Protein AF-A0AAN5NDB1-F1 (afdb_monomer_lite)

Secondary structure (DSSP, 8-state):
---HHHHHHHHHHHHHHHH----EEGGG---TT--HHHHHHHHHHHHHTTSEEEE-SSSS-EEEEE--

Sequence (68 aa):
MLDNKSLIVLAHLKNHFKNSESSIDADKIHIDGMSMLDIEEAFLVLYNNGYIELNTKYVHPIVEKIFD

Structure (mmCIF, N/CA/C/O backbone):
data_AF-A0AAN5NDB1-F1
#
_entry.id   AF-A0AAN5NDB1-F1
#
loop_
_atom_site.group_PDB
_atom_site.id
_atom_site.type_symbol
_atom_site.label_atom_id
_atom_site.label_alt_id
_atom_site.label_comp_id
_atom_site.label_asym_id
_atom_site.label_entity_id
_atom_site.label_seq_id
_atom_site.pdbx_PDB_ins_code
_atom_site.Cartn_x
_atom_site.Cartn_y
_atom_site.Cartn_z
_atom_site.occupancy
_atom_site.B_iso_or_equiv
_atom_site.auth_seq_id
_atom_site.auth_comp_id
_atom_site.auth_asym_id
_atom_site.auth_atom_id
_atom_site.pdbx_PDB_model_num
ATOM 1 N N . MET A 1 1 ? -11.015 -0.680 -12.412 1.00 83.12 1 MET A N 1
ATOM 2 C CA . MET A 1 1 ? -10.966 -2.099 -11.988 1.00 83.12 1 MET A CA 1
ATOM 3 C C . MET A 1 1 ? -9.542 -2.366 -11.550 1.00 83.12 1 MET A C 1
ATOM 5 O O . MET A 1 1 ? -8.646 -1.999 -12.299 1.00 83.12 1 MET A O 1
ATOM 9 N N . LEU A 1 2 ? -9.341 -2.885 -10.338 1.00 90.31 2 LEU A N 1
ATOM 10 C CA . LEU A 1 2 ? -7.997 -3.126 -9.806 1.00 90.31 2 LEU A CA 1
ATOM 11 C C . LEU A 1 2 ? -7.321 -4.280 -10.552 1.00 90.31 2 LEU A C 1
ATOM 13 O O . LEU A 1 2 ? -7.974 -5.278 -10.863 1.00 90.31 2 LEU A O 1
ATOM 17 N N . ASP A 1 3 ? -6.026 -4.141 -10.827 1.00 94.06 3 ASP A N 1
ATOM 18 C CA . ASP A 1 3 ? -5.197 -5.245 -11.305 1.00 94.06 3 ASP A CA 1
ATOM 19 C C . ASP A 1 3 ? -4.861 -6.227 -10.160 1.00 94.06 3 ASP A C 1
ATOM 21 O O . ASP A 1 3 ? -5.077 -5.943 -8.979 1.00 94.06 3 ASP A O 1
ATOM 25 N N . ASN A 1 4 ? -4.321 -7.400 -10.506 1.00 95.69 4 ASN A N 1
ATOM 26 C CA . ASN A 1 4 ? -3.998 -8.435 -9.520 1.00 95.69 4 ASN A CA 1
ATOM 27 C C . ASN A 1 4 ? -2.975 -7.983 -8.468 1.00 95.69 4 ASN A C 1
ATOM 29 O O . ASN A 1 4 ? -3.106 -8.368 -7.308 1.00 95.69 4 ASN A O 1
ATOM 33 N N . LYS A 1 5 ? -1.969 -7.186 -8.842 1.00 96.19 5 LYS A N 1
ATOM 34 C CA . LYS A 1 5 ? -0.943 -6.707 -7.904 1.00 96.19 5 LYS A CA 1
ATOM 35 C C . LYS A 1 5 ? -1.563 -5.739 -6.903 1.00 96.19 5 LYS A C 1
ATOM 37 O O . LYS A 1 5 ? -1.399 -5.916 -5.698 1.00 96.19 5 LYS A O 1
ATOM 42 N N . SER A 1 6 ? -2.371 -4.803 -7.392 1.00 96.69 6 SER A N 1
ATOM 43 C CA . SER A 1 6 ? -3.149 -3.870 -6.577 1.00 96.69 6 SER A CA 1
ATOM 44 C C . SER A 1 6 ? -4.085 -4.593 -5.604 1.00 96.69 6 SER A C 1
ATOM 46 O O . SER A 1 6 ? -4.179 -4.205 -4.443 1.00 96.69 6 SER A O 1
ATOM 48 N N . LEU A 1 7 ? -4.735 -5.683 -6.030 1.00 96.94 7 LEU A N 1
ATOM 49 C CA . LEU A 1 7 ? -5.572 -6.509 -5.148 1.00 96.94 7 LEU A CA 1
ATOM 50 C C . LEU A 1 7 ? -4.765 -7.208 -4.043 1.00 96.94 7 LEU A C 1
ATOM 52 O O . LEU A 1 7 ? -5.201 -7.233 -2.891 1.00 96.94 7 LEU A O 1
ATOM 56 N N . ILE A 1 8 ? -3.595 -7.760 -4.375 1.00 97.44 8 ILE A N 1
ATOM 57 C CA . ILE A 1 8 ? -2.713 -8.428 -3.406 1.00 97.44 8 ILE A CA 1
ATOM 58 C C . ILE A 1 8 ? -2.191 -7.420 -2.374 1.00 97.44 8 ILE A C 1
ATOM 60 O O . ILE A 1 8 ? -2.262 -7.675 -1.170 1.00 97.44 8 ILE A O 1
ATOM 64 N N . VAL A 1 9 ? -1.734 -6.251 -2.830 1.00 96.81 9 VAL A N 1
ATOM 65 C CA . VAL A 1 9 ? -1.270 -5.168 -1.952 1.00 96.81 9 VAL A CA 1
ATOM 66 C C . VAL A 1 9 ? -2.406 -4.660 -1.071 1.00 96.81 9 VAL A C 1
ATOM 68 O O . VAL A 1 9 ? -2.219 -4.510 0.134 1.00 96.81 9 VAL A O 1
ATOM 71 N N . LEU A 1 10 ? -3.611 -4.487 -1.619 1.00 96.38 10 LEU A N 1
ATOM 72 C CA . LEU A 1 10 ? -4.778 -4.089 -0.833 1.00 96.38 10 LEU A CA 1
ATOM 73 C C . LEU A 1 10 ? -5.095 -5.104 0.271 1.00 96.38 10 LEU A C 1
ATOM 75 O O . LEU A 1 10 ? -5.361 -4.708 1.404 1.00 96.38 10 LEU A O 1
ATOM 79 N N . ALA A 1 11 ? -5.039 -6.404 -0.027 1.00 95.88 11 ALA A N 1
ATOM 80 C CA . ALA A 1 11 ? -5.245 -7.448 0.975 1.00 95.88 1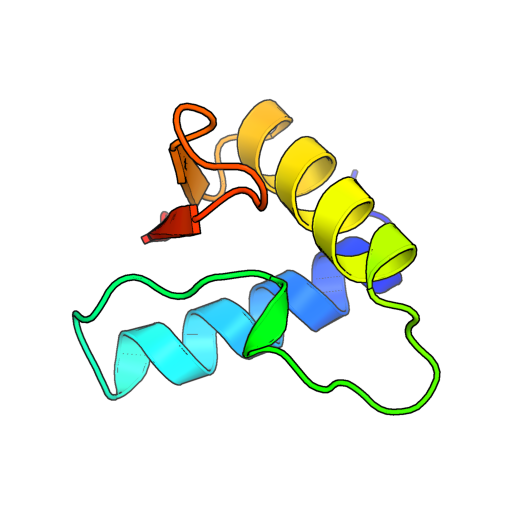1 ALA A CA 1
ATOM 81 C C . ALA A 1 11 ? -4.173 -7.404 2.078 1.00 95.88 11 ALA A C 1
ATOM 83 O O . ALA A 1 11 ? -4.504 -7.530 3.261 1.00 95.88 11 ALA A O 1
ATOM 84 N N . HIS A 1 12 ? -2.909 -7.172 1.707 1.00 96.00 12 HIS A N 1
ATOM 85 C CA . HIS A 1 12 ? -1.810 -7.001 2.659 1.00 96.00 12 HIS A CA 1
ATOM 86 C C . HIS A 1 12 ? -2.047 -5.794 3.579 1.00 96.00 12 HIS A C 1
ATOM 88 O O . HIS A 1 12 ? -1.987 -5.931 4.803 1.00 96.00 12 HIS A O 1
ATOM 94 N N . LEU A 1 13 ? -2.402 -4.639 3.006 1.00 95.69 13 LEU A N 1
ATOM 95 C CA . LEU A 1 13 ? -2.715 -3.419 3.752 1.00 95.69 13 LEU A CA 1
ATOM 96 C C . LEU A 1 13 ? -3.925 -3.613 4.676 1.00 95.69 13 LEU A C 1
ATOM 98 O O . LEU A 1 13 ? -3.836 -3.279 5.855 1.00 95.69 13 LEU A O 1
ATOM 102 N N . LYS A 1 14 ? -5.027 -4.218 4.203 1.00 95.12 14 LYS A N 1
ATOM 103 C CA . LYS A 1 14 ? -6.195 -4.520 5.059 1.00 95.12 14 LYS A CA 1
ATOM 104 C C . LYS A 1 14 ? -5.804 -5.394 6.248 1.00 95.12 14 LYS A C 1
ATOM 106 O O . LYS A 1 14 ? -6.275 -5.161 7.358 1.00 95.12 14 LYS A O 1
ATOM 111 N N . ASN A 1 15 ? -4.933 -6.381 6.042 1.00 94.56 15 ASN A N 1
ATOM 112 C CA . ASN A 1 15 ? -4.458 -7.226 7.133 1.00 94.56 15 ASN A CA 1
ATOM 113 C C . ASN A 1 15 ? -3.554 -6.469 8.122 1.00 94.56 15 ASN A C 1
ATOM 115 O O . ASN A 1 15 ? -3.686 -6.667 9.329 1.00 94.56 15 ASN A O 1
ATOM 119 N N . HIS A 1 16 ? -2.669 -5.592 7.639 1.00 94.44 16 HIS A N 1
ATOM 120 C CA . HIS A 1 16 ? -1.857 -4.721 8.497 1.00 94.44 16 HIS A CA 1
ATOM 121 C C . HIS A 1 16 ? -2.744 -3.808 9.352 1.00 94.44 16 HIS A C 1
ATOM 123 O O . HIS A 1 16 ? -2.688 -3.874 10.580 1.00 94.44 16 HIS A O 1
ATOM 129 N N . PHE A 1 17 ? -3.646 -3.057 8.712 1.00 93.38 17 PHE A N 1
ATOM 130 C CA . PHE A 1 17 ? -4.517 -2.088 9.384 1.00 93.38 17 PHE A CA 1
ATOM 131 C C . PHE A 1 17 ? -5.583 -2.714 10.293 1.00 93.38 17 PHE A C 1
ATOM 133 O O . PHE A 1 17 ? -6.095 -2.060 11.197 1.00 93.38 17 PHE A O 1
ATOM 140 N N . LYS A 1 18 ? -5.880 -4.008 10.124 1.00 92.44 18 LYS A N 1
ATOM 141 C CA . LYS A 1 18 ? -6.712 -4.771 11.068 1.00 92.44 18 LYS A CA 1
ATOM 142 C C . LYS A 1 18 ? -6.024 -4.996 12.419 1.00 92.44 18 LYS A C 1
ATOM 144 O O . LYS A 1 18 ? -6.705 -5.151 13.429 1.00 92.44 18 LYS A O 1
ATOM 149 N N . ASN A 1 19 ? -4.693 -5.058 12.431 1.00 89.00 19 ASN A N 1
ATOM 150 C CA . ASN A 1 19 ? -3.895 -5.399 13.611 1.00 89.00 19 ASN A CA 1
ATOM 151 C C . ASN A 1 19 ? -3.082 -4.209 14.150 1.00 89.00 19 ASN A C 1
ATOM 153 O O . ASN A 1 19 ? -2.529 -4.290 15.246 1.00 89.00 19 ASN A O 1
ATOM 157 N N . SER A 1 20 ? -2.979 -3.119 13.387 1.00 89.44 20 SER A N 1
ATOM 158 C CA . SER A 1 20 ? -2.186 -1.943 13.726 1.00 89.44 20 SER A CA 1
ATOM 159 C C . SER A 1 20 ? -2.750 -0.692 13.061 1.00 89.44 20 SER A C 1
ATOM 161 O O . SER A 1 20 ? -2.973 -0.685 11.864 1.00 89.44 20 SER A O 1
ATOM 163 N N . GLU A 1 21 ? -2.891 0.408 13.795 1.00 85.38 21 GLU A N 1
ATOM 164 C CA . GLU A 1 21 ? -3.246 1.711 13.203 1.00 85.38 21 GLU A CA 1
ATOM 165 C C . GLU A 1 21 ? -2.018 2.477 12.679 1.00 85.38 21 GLU A C 1
ATOM 167 O O . GLU A 1 21 ? -2.108 3.648 12.318 1.00 85.38 21 GLU A O 1
ATOM 172 N N . SER A 1 22 ? -0.842 1.843 12.670 1.00 91.56 22 SER A N 1
ATOM 173 C CA . SER A 1 22 ? 0.387 2.499 12.230 1.00 91.56 22 SER A CA 1
ATOM 174 C C . SER A 1 22 ? 0.451 2.614 10.710 1.00 91.56 22 SER A C 1
ATOM 176 O O . SER A 1 22 ? 0.206 1.648 9.987 1.00 91.56 22 SER A O 1
ATOM 178 N N . SER A 1 23 ? 0.848 3.792 10.233 1.00 93.44 23 SER A N 1
ATOM 179 C CA . SER A 1 23 ? 1.162 4.027 8.826 1.00 93.44 23 SER A CA 1
ATOM 180 C C . SER A 1 23 ? 2.266 3.085 8.337 1.00 93.44 23 SER A C 1
ATOM 182 O O . SER A 1 23 ? 3.212 2.801 9.082 1.00 93.44 23 SER A O 1
ATOM 184 N N . ILE A 1 24 ? 2.195 2.657 7.078 1.00 93.94 24 ILE A N 1
ATOM 185 C CA . ILE A 1 24 ? 3.157 1.721 6.485 1.00 93.94 24 ILE A CA 1
ATOM 186 C C . ILE A 1 24 ? 3.752 2.281 5.193 1.00 93.94 24 ILE A C 1
ATOM 188 O O . ILE A 1 24 ? 3.045 2.818 4.348 1.00 93.94 24 ILE A O 1
ATOM 192 N N . ASP A 1 25 ? 5.069 2.173 5.076 1.00 92.56 25 ASP A N 1
ATOM 193 C CA . ASP A 1 25 ? 5.852 2.588 3.912 1.00 92.56 25 ASP A CA 1
ATOM 194 C C . ASP A 1 25 ? 5.997 1.397 2.946 1.00 92.56 25 ASP A C 1
ATOM 196 O O . ASP A 1 25 ? 6.000 0.239 3.379 1.00 92.56 25 ASP A O 1
ATOM 200 N N . ALA A 1 26 ? 6.090 1.676 1.647 1.00 89.06 26 ALA A N 1
ATOM 201 C CA . ALA A 1 26 ? 6.350 0.685 0.611 1.00 89.06 26 ALA A CA 1
ATOM 202 C C . ALA A 1 26 ? 7.614 -0.148 0.898 1.00 89.06 26 ALA A C 1
ATOM 204 O O . ALA A 1 26 ? 7.609 -1.350 0.637 1.00 89.06 26 ALA A O 1
ATOM 205 N N . ASP A 1 27 ? 8.660 0.444 1.488 1.00 89.25 27 ASP A N 1
ATOM 206 C CA . ASP A 1 27 ? 9.919 -0.250 1.818 1.00 89.25 27 ASP A CA 1
ATOM 207 C C . ASP A 1 27 ? 9.770 -1.346 2.896 1.00 89.25 27 ASP A C 1
ATOM 209 O O . ASP A 1 27 ? 10.576 -2.277 2.982 1.00 89.25 27 ASP A O 1
ATOM 213 N N . LYS A 1 28 ? 8.714 -1.266 3.712 1.00 90.50 28 LYS A N 1
ATOM 214 C CA . LYS A 1 28 ? 8.392 -2.238 4.766 1.00 90.50 28 LYS A CA 1
ATOM 215 C C . LYS A 1 28 ? 7.525 -3.384 4.266 1.00 90.50 28 LYS A C 1
ATOM 217 O O . LYS A 1 28 ? 7.404 -4.396 4.965 1.00 90.50 28 LYS A O 1
ATOM 222 N N . ILE A 1 29 ? 6.928 -3.252 3.085 1.00 92.94 29 ILE A N 1
ATOM 223 C CA . ILE A 1 29 ? 6.059 -4.274 2.513 1.00 92.94 29 ILE A CA 1
ATOM 224 C C . ILE A 1 29 ? 6.892 -5.256 1.698 1.00 92.94 29 ILE A C 1
ATOM 226 O O . ILE A 1 29 ? 7.498 -4.913 0.689 1.00 92.94 29 ILE A O 1
ATOM 230 N N . HIS A 1 30 ? 6.849 -6.517 2.117 1.00 94.06 30 HIS A N 1
ATOM 231 C CA . HIS A 1 30 ? 7.473 -7.623 1.406 1.00 94.06 30 HIS A CA 1
ATOM 232 C C . HIS A 1 30 ? 6.389 -8.611 0.974 1.00 94.06 30 HIS A C 1
ATOM 234 O O . HIS A 1 30 ? 5.726 -9.228 1.811 1.00 94.06 30 HIS A O 1
ATOM 240 N N . ILE A 1 31 ? 6.194 -8.735 -0.340 1.00 95.44 31 ILE A N 1
ATOM 241 C CA . ILE A 1 31 ? 5.251 -9.669 -0.963 1.00 95.44 31 ILE A CA 1
ATOM 242 C C . ILE A 1 31 ? 6.026 -10.483 -1.998 1.00 95.44 31 ILE A C 1
ATOM 244 O O . ILE A 1 31 ? 6.623 -9.919 -2.914 1.00 95.44 31 ILE A O 1
ATOM 248 N N . ASP A 1 32 ? 6.022 -11.809 -1.851 1.00 94.81 32 ASP A N 1
ATOM 249 C CA . ASP A 1 32 ? 6.760 -12.706 -2.741 1.00 94.81 32 ASP A CA 1
ATOM 250 C C . ASP A 1 32 ? 6.355 -12.496 -4.207 1.00 94.81 32 ASP A C 1
ATOM 252 O O . ASP A 1 32 ? 5.177 -12.536 -4.566 1.00 94.81 32 ASP A O 1
ATOM 256 N N . GLY A 1 33 ? 7.352 -12.278 -5.068 1.00 94.12 33 GLY A N 1
ATOM 257 C CA . GLY A 1 33 ? 7.140 -12.026 -6.495 1.00 94.12 33 GLY A CA 1
ATOM 258 C C . GLY A 1 33 ? 6.774 -10.581 -6.855 1.00 94.12 33 GLY A C 1
ATOM 259 O O . GLY A 1 33 ? 6.480 -10.325 -8.023 1.00 94.12 33 GLY A O 1
ATOM 260 N N . MET A 1 34 ? 6.816 -9.644 -5.901 1.00 95.94 34 MET A N 1
ATOM 261 C CA . MET A 1 34 ? 6.658 -8.209 -6.152 1.00 95.94 34 MET A CA 1
ATOM 262 C C . MET A 1 34 ? 7.949 -7.453 -5.841 1.00 95.94 34 MET A C 1
ATOM 264 O O . 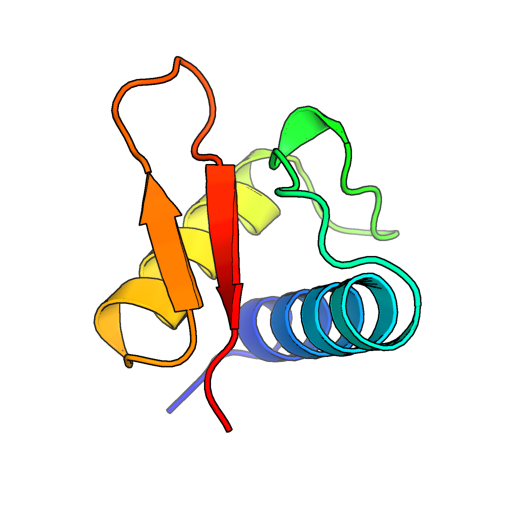MET A 1 34 ? 8.567 -7.636 -4.793 1.00 95.94 34 MET A O 1
ATOM 268 N N . SER A 1 35 ? 8.357 -6.592 -6.767 1.00 95.50 35 SER A N 1
ATOM 269 C CA . SER A 1 35 ? 9.403 -5.602 -6.525 1.00 95.50 35 SER A CA 1
ATOM 270 C C . SER A 1 35 ? 8.847 -4.407 -5.752 1.00 95.50 35 SER A C 1
ATOM 272 O O . SER A 1 35 ? 7.640 -4.182 -5.712 1.00 95.50 35 SER A O 1
ATOM 274 N N . MET A 1 36 ? 9.732 -3.587 -5.189 1.00 93.06 36 MET A N 1
ATOM 275 C CA . MET A 1 36 ? 9.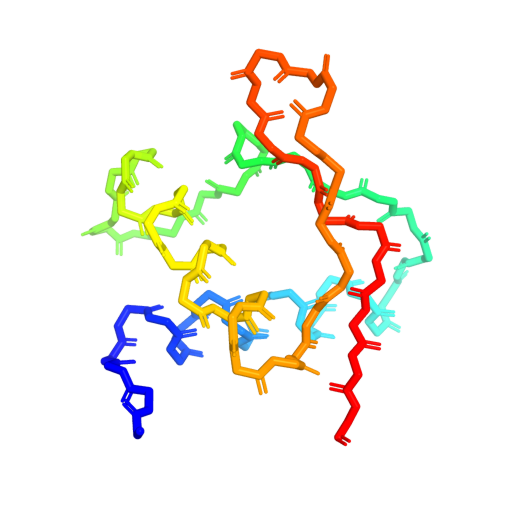336 -2.332 -4.551 1.00 93.06 36 MET A CA 1
ATOM 276 C C . MET A 1 36 ? 8.557 -1.411 -5.504 1.00 93.06 36 MET A C 1
ATOM 278 O O . MET A 1 36 ? 7.549 -0.837 -5.108 1.00 93.06 36 MET A O 1
ATOM 282 N N . LEU A 1 37 ? 8.967 -1.342 -6.776 1.00 93.56 37 LEU A N 1
ATOM 283 C CA . LEU A 1 37 ? 8.264 -0.570 -7.802 1.00 93.56 37 LEU A CA 1
ATOM 284 C C . LEU A 1 37 ? 6.823 -1.065 -7.986 1.00 93.56 37 LEU A C 1
ATOM 286 O O . LEU A 1 37 ? 5.907 -0.261 -8.094 1.00 93.56 37 LEU A O 1
ATOM 290 N N . ASP A 1 38 ? 6.606 -2.383 -7.955 1.00 95.69 38 ASP A N 1
ATOM 291 C CA . ASP A 1 38 ? 5.261 -2.957 -8.058 1.00 95.69 38 ASP A CA 1
ATOM 292 C C . ASP A 1 38 ? 4.366 -2.552 -6.876 1.00 95.69 38 ASP A C 1
ATOM 294 O O . ASP A 1 38 ? 3.158 -2.380 -7.045 1.00 95.69 38 ASP A O 1
ATOM 298 N N . ILE A 1 39 ? 4.945 -2.414 -5.678 1.00 96.38 39 ILE A N 1
ATOM 299 C CA . ILE A 1 39 ? 4.234 -1.946 -4.481 1.00 96.38 39 ILE A CA 1
ATOM 300 C C . ILE A 1 39 ? 3.897 -0.457 -4.610 1.00 96.38 39 ILE A C 1
ATOM 302 O O . ILE A 1 39 ? 2.756 -0.069 -4.360 1.00 96.38 39 ILE A O 1
ATOM 306 N N . GLU A 1 40 ? 4.853 0.369 -5.037 1.00 94.69 40 GLU A N 1
ATOM 307 C CA . GLU A 1 40 ? 4.641 1.806 -5.248 1.00 94.69 40 GLU A CA 1
ATOM 308 C C . GLU A 1 40 ? 3.587 2.072 -6.338 1.00 94.69 40 GLU A C 1
ATOM 310 O O . GLU A 1 40 ? 2.685 2.892 -6.149 1.00 94.69 40 GLU A O 1
ATOM 315 N N . GLU A 1 41 ? 3.633 1.335 -7.452 1.00 94.88 41 GLU A N 1
ATOM 316 C CA . GLU A 1 41 ? 2.613 1.398 -8.504 1.00 94.88 41 GLU A CA 1
ATOM 317 C C . GLU A 1 41 ? 1.236 0.979 -7.975 1.00 94.88 41 GLU A C 1
ATOM 319 O O . GLU A 1 41 ? 0.243 1.673 -8.214 1.00 94.88 41 GLU A O 1
ATOM 324 N N . ALA A 1 42 ? 1.166 -0.107 -7.200 1.00 96.56 42 ALA A N 1
ATOM 325 C CA . ALA A 1 42 ? -0.074 -0.541 -6.567 1.00 96.56 42 ALA A CA 1
ATOM 326 C C . ALA A 1 42 ? -0.627 0.518 -5.601 1.00 96.56 42 ALA A C 1
ATOM 328 O O . ALA A 1 42 ? -1.831 0.770 -5.602 1.00 96.56 42 ALA A O 1
ATOM 329 N N . PHE A 1 43 ? 0.219 1.191 -4.814 1.00 95.94 43 PHE A N 1
ATOM 330 C CA . PHE A 1 43 ? -0.214 2.296 -3.953 1.00 95.94 43 PHE A CA 1
ATOM 331 C C . PHE A 1 43 ? -0.853 3.423 -4.763 1.00 95.94 43 PHE A C 1
ATOM 333 O O . PHE A 1 43 ? -1.934 3.893 -4.406 1.00 95.94 43 PHE A O 1
ATOM 340 N N . LEU A 1 44 ? -0.236 3.825 -5.877 1.00 94.50 44 LEU A N 1
ATOM 341 C CA . LEU A 1 44 ? -0.800 4.851 -6.756 1.00 94.50 44 LEU A CA 1
ATOM 342 C C . LEU A 1 44 ? -2.148 4.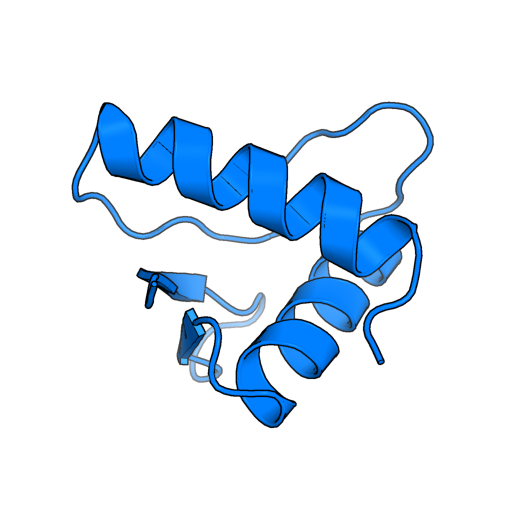417 -7.342 1.00 94.50 44 LEU A C 1
ATOM 344 O O . LEU A 1 44 ? -3.090 5.211 -7.361 1.00 94.50 44 LEU A O 1
ATOM 348 N N . VAL A 1 45 ? -2.276 3.162 -7.787 1.00 96.06 45 VAL A N 1
ATOM 349 C CA . VAL A 1 45 ? -3.551 2.625 -8.286 1.00 96.06 45 VAL A CA 1
ATOM 350 C C . VAL A 1 45 ? -4.612 2.649 -7.184 1.00 96.06 45 VAL A C 1
ATOM 352 O O . VAL A 1 45 ? -5.716 3.145 -7.415 1.00 96.06 45 VAL A O 1
ATOM 355 N N . LEU A 1 46 ? -4.297 2.164 -5.984 1.00 96.69 46 LEU A N 1
ATOM 356 C CA . LEU A 1 46 ? -5.236 2.122 -4.861 1.00 96.69 46 LEU A CA 1
ATOM 357 C C . LEU A 1 46 ? -5.661 3.522 -4.408 1.00 96.69 46 LEU A C 1
ATOM 359 O O . LEU A 1 46 ? -6.852 3.750 -4.194 1.00 96.69 46 LEU A O 1
ATOM 363 N N . TYR A 1 47 ? -4.720 4.463 -4.332 1.00 95.38 47 TYR A N 1
ATOM 364 C CA . TYR A 1 47 ? -4.985 5.863 -4.005 1.00 95.38 47 TYR A CA 1
ATOM 365 C C . TYR A 1 47 ? -5.907 6.516 -5.041 1.00 95.38 47 TYR A C 1
ATOM 367 O O . TYR A 1 47 ? -6.946 7.070 -4.689 1.00 95.38 47 TYR A O 1
ATOM 375 N N . ASN A 1 48 ? -5.597 6.364 -6.332 1.00 94.88 48 ASN A N 1
ATOM 376 C CA . ASN A 1 48 ? -6.400 6.931 -7.421 1.00 94.88 48 ASN A CA 1
ATOM 377 C C . ASN A 1 48 ? -7.813 6.331 -7.508 1.00 94.88 48 ASN A C 1
ATOM 379 O O . ASN A 1 48 ? -8.712 6.958 -8.066 1.00 94.88 48 ASN A O 1
ATOM 383 N N . ASN A 1 49 ? -8.017 5.125 -6.972 1.00 95.25 49 ASN A N 1
ATOM 384 C CA . ASN A 1 49 ? -9.332 4.489 -6.877 1.00 95.25 49 ASN A CA 1
ATOM 385 C C . ASN A 1 49 ? -10.015 4.719 -5.511 1.00 95.25 49 ASN A C 1
ATOM 387 O O . ASN A 1 49 ? -11.106 4.198 -5.297 1.00 95.25 49 ASN A O 1
ATOM 391 N N . GLY A 1 50 ? -9.411 5.494 -4.602 1.00 95.44 50 GLY A N 1
ATOM 392 C CA . GLY A 1 50 ? -10.008 5.873 -3.318 1.00 95.44 50 GLY A CA 1
ATOM 393 C C . GLY A 1 50 ? -9.981 4.790 -2.236 1.00 95.44 50 GLY A C 1
ATOM 394 O O . GLY A 1 50 ? -10.712 4.905 -1.257 1.00 95.44 50 GLY A O 1
ATOM 395 N N . TYR A 1 51 ? -9.158 3.748 -2.385 1.00 96.56 51 TYR A N 1
ATOM 396 C CA . TYR A 1 51 ? -9.049 2.670 -1.392 1.00 96.56 51 TYR A CA 1
ATOM 397 C C . TYR A 1 51 ? -8.128 3.009 -0.223 1.00 96.56 51 TYR 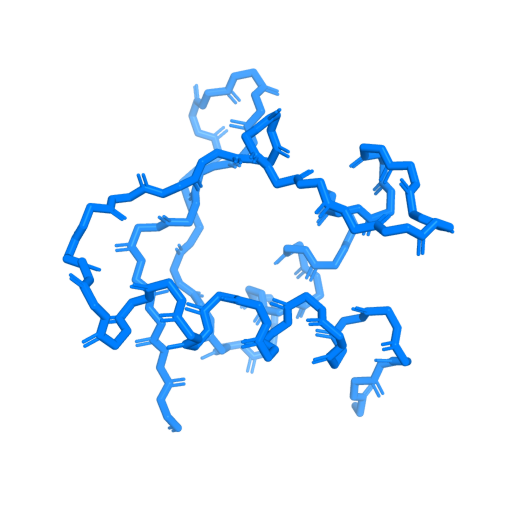A C 1
ATOM 399 O O . TYR A 1 51 ? -8.241 2.398 0.836 1.00 96.56 51 TYR A O 1
ATOM 407 N N . ILE A 1 52 ? -7.196 3.943 -0.405 1.00 96.31 52 ILE A N 1
ATOM 408 C CA . ILE A 1 52 ? -6.213 4.312 0.615 1.00 96.31 52 ILE A CA 1
ATOM 409 C C . ILE A 1 52 ? -5.962 5.816 0.628 1.00 96.31 52 ILE A C 1
ATOM 411 O O . ILE A 1 52 ? -6.155 6.498 -0.378 1.00 96.31 52 ILE A O 1
ATOM 415 N N . GLU A 1 53 ? -5.480 6.313 1.761 1.00 95.31 53 GLU A N 1
ATOM 416 C CA . GLU A 1 53 ? -4.880 7.637 1.891 1.00 95.31 53 GLU A CA 1
ATOM 417 C C . GLU A 1 53 ? -3.359 7.497 1.816 1.00 95.31 53 GLU A C 1
ATOM 419 O O . GLU A 1 53 ? -2.759 6.730 2.576 1.00 95.31 53 GLU A O 1
ATOM 424 N N . LEU A 1 54 ? -2.749 8.204 0.863 1.00 94.44 54 LEU A N 1
ATOM 425 C CA . LEU A 1 54 ? -1.335 8.081 0.535 1.00 94.44 54 LEU A CA 1
ATOM 426 C C . LEU A 1 54 ? -0.615 9.407 0.773 1.00 94.44 54 LEU A C 1
ATOM 428 O O . LEU A 1 54 ? -0.973 10.432 0.192 1.00 94.44 54 LEU A O 1
ATOM 432 N N . ASN A 1 55 ? 0.442 9.377 1.576 1.00 92.56 55 ASN A N 1
ATOM 433 C CA . ASN A 1 55 ? 1.318 10.515 1.796 1.00 92.56 55 ASN A CA 1
ATOM 434 C C . ASN A 1 55 ? 2.579 10.391 0.937 1.00 92.56 55 ASN A C 1
ATOM 436 O O . ASN A 1 55 ? 3.457 9.564 1.184 1.00 92.56 55 ASN A O 1
ATOM 440 N N . THR A 1 56 ? 2.674 11.259 -0.068 1.00 84.94 56 THR A N 1
ATOM 441 C CA . THR A 1 56 ? 3.769 11.289 -1.046 1.00 84.94 56 THR A CA 1
ATOM 442 C C . THR A 1 56 ? 4.856 12.316 -0.707 1.00 84.94 56 THR A C 1
ATOM 444 O O . THR A 1 56 ? 5.651 12.671 -1.573 1.00 84.94 56 THR A O 1
ATOM 447 N N . LYS A 1 57 ? 4.882 12.867 0.518 1.00 84.12 57 LYS A N 1
ATOM 448 C CA . LYS A 1 57 ? 5.932 13.817 0.949 1.00 84.12 57 LYS A CA 1
ATOM 449 C C . LYS A 1 57 ? 7.274 13.136 1.237 1.00 84.12 57 LYS A C 1
ATOM 451 O O . LYS A 1 57 ? 8.279 13.826 1.392 1.00 84.12 57 LYS A O 1
ATOM 456 N N . TYR A 1 58 ? 7.275 11.813 1.347 1.00 77.44 58 TYR A N 1
ATOM 457 C CA . TYR A 1 58 ? 8.441 10.987 1.638 1.00 77.44 58 TYR A CA 1
ATOM 458 C C . TYR A 1 58 ? 9.048 10.418 0.351 1.00 77.44 58 TYR A C 1
ATOM 460 O O . TYR A 1 58 ? 8.403 10.413 -0.694 1.00 77.44 58 TYR A O 1
ATOM 468 N N . VAL A 1 59 ? 10.303 9.959 0.431 1.00 76.81 59 VAL A N 1
ATOM 469 C CA . VAL A 1 59 ? 11.016 9.342 -0.707 1.00 76.81 59 VAL A CA 1
ATOM 470 C C . VAL A 1 59 ? 10.255 8.122 -1.223 1.00 76.81 59 VAL A C 1
ATOM 472 O O . VAL A 1 59 ? 10.143 7.948 -2.432 1.00 76.81 59 VAL A O 1
ATOM 475 N N . HIS A 1 60 ? 9.691 7.345 -0.300 1.00 79.25 60 HIS A N 1
ATOM 476 C CA . HIS A 1 60 ? 8.787 6.248 -0.589 1.00 79.25 60 HIS A CA 1
ATOM 477 C C . HIS A 1 60 ? 7.398 6.590 -0.047 1.00 79.25 60 HIS A C 1
ATOM 479 O O . HIS A 1 60 ? 7.283 7.143 1.051 1.00 79.25 60 HIS A O 1
ATOM 485 N N . PRO A 1 61 ? 6.335 6.363 -0.830 1.00 85.69 61 PRO A N 1
ATOM 486 C CA . PRO A 1 61 ? 4.995 6.753 -0.435 1.00 85.69 61 PRO A CA 1
ATOM 487 C C . PRO A 1 61 ? 4.522 5.938 0.776 1.00 85.69 61 PRO A C 1
ATOM 489 O O . PRO A 1 61 ? 4.693 4.721 0.832 1.00 85.69 61 PRO A O 1
ATOM 492 N N . ILE A 1 62 ? 3.894 6.619 1.735 1.00 92.88 62 ILE A N 1
ATOM 493 C CA . ILE A 1 62 ? 3.405 6.011 2.976 1.00 92.88 62 ILE A CA 1
ATOM 494 C C . ILE A 1 62 ? 1.884 5.922 2.934 1.00 92.88 62 ILE A C 1
ATOM 496 O O . ILE A 1 62 ? 1.204 6.917 2.681 1.00 92.88 62 ILE A O 1
ATOM 500 N N . VAL A 1 63 ? 1.341 4.744 3.226 1.00 94.94 63 VAL A N 1
ATOM 501 C CA . VAL A 1 63 ? -0.094 4.550 3.437 1.00 94.94 63 VAL A CA 1
ATOM 502 C C . VAL A 1 63 ? -0.433 4.951 4.863 1.00 94.94 63 VAL A C 1
ATOM 504 O O . VAL A 1 63 ? 0.035 4.330 5.820 1.00 94.94 63 VAL A O 1
ATOM 507 N N . GLU A 1 64 ? -1.251 5.987 5.008 1.00 93.88 64 GLU A N 1
ATOM 508 C CA . GLU A 1 64 ? -1.684 6.497 6.314 1.00 93.88 64 GLU A CA 1
ATOM 509 C C . GLU A 1 64 ? -2.996 5.855 6.764 1.00 93.88 64 GLU A C 1
ATOM 511 O O . GLU A 1 64 ? -3.223 5.674 7.960 1.00 93.88 64 GLU A O 1
ATOM 516 N N . LYS A 1 65 ? -3.855 5.490 5.807 1.00 93.62 65 LYS A N 1
ATOM 517 C CA . LYS A 1 65 ? -5.190 4.966 6.087 1.00 93.62 65 LYS A CA 1
ATOM 518 C C . LYS A 1 65 ? -5.709 4.085 4.958 1.00 93.62 65 LYS A C 1
ATOM 520 O O . LYS A 1 65 ? -5.351 4.276 3.797 1.00 93.62 65 LYS A O 1
ATOM 525 N N . ILE A 1 66 ? -6.603 3.159 5.302 1.00 94.00 66 ILE A N 1
ATOM 526 C CA . ILE A 1 66 ? -7.373 2.346 4.359 1.00 94.00 66 ILE A CA 1
ATOM 527 C C . ILE 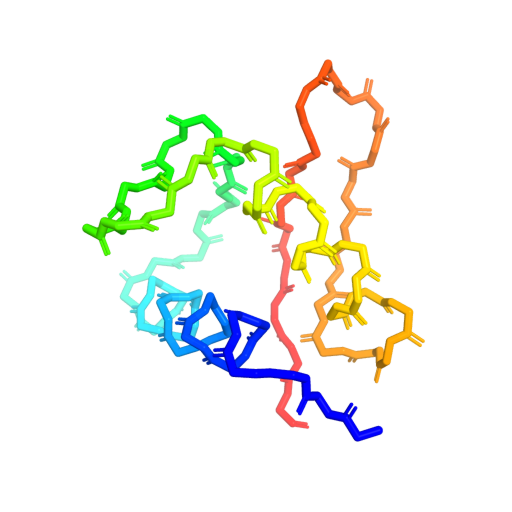A 1 66 ? -8.869 2.661 4.460 1.00 94.00 66 ILE A C 1
ATOM 529 O O . ILE A 1 66 ? -9.382 2.942 5.546 1.00 94.00 66 ILE A O 1
ATOM 533 N N . PHE A 1 67 ? -9.558 2.611 3.326 1.00 91.44 67 PHE A N 1
ATOM 534 C CA . PHE A 1 67 ? -11.002 2.782 3.206 1.00 91.44 67 PHE A CA 1
ATOM 535 C C . PHE A 1 67 ? -11.656 1.452 2.792 1.00 91.44 67 PHE A C 1
ATOM 537 O O . PHE A 1 67 ? -11.024 0.615 2.136 1.00 91.44 67 PHE A O 1
ATOM 544 N N . ASP A 1 68 ? -12.903 1.243 3.220 1.00 69.31 68 ASP A N 1
ATOM 545 C CA . ASP A 1 68 ? -13.701 0.047 2.908 1.00 69.31 68 ASP A CA 1
ATOM 546 C C . ASP A 1 68 ? -14.599 0.233 1.683 1.00 69.31 68 ASP A C 1
ATOM 548 O O . ASP A 1 68 ? -15.246 1.301 1.574 1.00 69.31 68 ASP A O 1
#

pLDDT: mean 92.51, std 5.36, range [69.31, 97.44]

Organism: Clostridium perfringens (NCBI:txid1502)

Radius of gyration: 10.61 Å; chains: 1; bounding box: 25×26×26 Å

Foldseek 3Di:
DADPLLVVLLVVVVVCVVPDQDKAWLVPDDDPPDDSVSNQVSVVVCVVVPQFDWDPPDPTIITNGGDD